Protein AF-A0A5C8AA27-F1 (afdb_monomer)

Structure (mmCIF, N/CA/C/O backbone):
data_AF-A0A5C8AA27-F1
#
_entry.id   AF-A0A5C8AA27-F1
#
loop_
_atom_site.group_PDB
_atom_site.id
_atom_site.type_symbol
_atom_site.label_atom_id
_atom_site.label_alt_id
_atom_site.label_comp_id
_atom_site.label_asym_id
_atom_site.label_entity_id
_atom_site.label_seq_id
_atom_site.pdbx_PDB_ins_code
_atom_site.Cartn_x
_atom_site.Cartn_y
_atom_site.Cartn_z
_atom_site.occupancy
_atom_site.B_iso_or_equiv
_atom_site.auth_seq_id
_atom_site.auth_comp_id
_atom_site.auth_asym_id
_atom_site.auth_atom_id
_atom_site.pdbx_PDB_model_num
ATOM 1 N N . MET A 1 1 ? 20.684 15.511 -0.389 1.00 40.16 1 MET A N 1
ATOM 2 C CA . MET A 1 1 ? 19.831 16.094 -1.442 1.00 40.16 1 MET A CA 1
ATOM 3 C C . MET A 1 1 ? 18.422 15.628 -1.152 1.00 40.16 1 MET A C 1
ATOM 5 O O . MET A 1 1 ? 18.226 14.425 -1.092 1.00 40.16 1 MET A O 1
ATOM 9 N N . ASN A 1 2 ? 17.484 16.540 -0.901 1.00 59.03 2 ASN A N 1
ATOM 10 C CA . ASN A 1 2 ? 16.067 16.181 -0.841 1.00 59.03 2 ASN A CA 1
ATOM 11 C C . ASN A 1 2 ? 15.502 16.418 -2.237 1.00 59.03 2 ASN A C 1
ATOM 13 O O . ASN A 1 2 ? 14.956 17.486 -2.507 1.00 59.03 2 ASN A O 1
ATOM 17 N N . G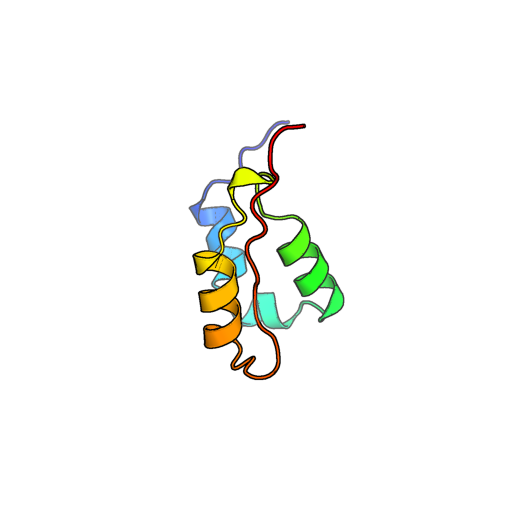LU A 1 3 ? 15.714 15.467 -3.141 1.00 77.69 3 GLU A N 1
ATOM 18 C CA . GLU A 1 3 ? 14.952 15.461 -4.384 1.00 77.69 3 GLU A CA 1
ATOM 19 C C . GLU A 1 3 ? 13.510 15.105 -4.028 1.00 77.69 3 GLU A C 1
ATOM 21 O O . GLU A 1 3 ? 13.233 14.049 -3.459 1.00 77.69 3 GLU A O 1
ATOM 26 N N . GLN A 1 4 ? 12.592 16.037 -4.278 1.00 84.69 4 GLN A N 1
ATOM 27 C CA . GLN A 1 4 ? 11.167 15.764 -4.157 1.00 84.69 4 GLN A CA 1
ATOM 28 C C . GLN A 1 4 ? 10.730 15.046 -5.427 1.00 84.69 4 GLN A C 1
ATOM 30 O O . GLN A 1 4 ? 10.758 15.630 -6.510 1.00 84.69 4 GLN A O 1
ATOM 35 N 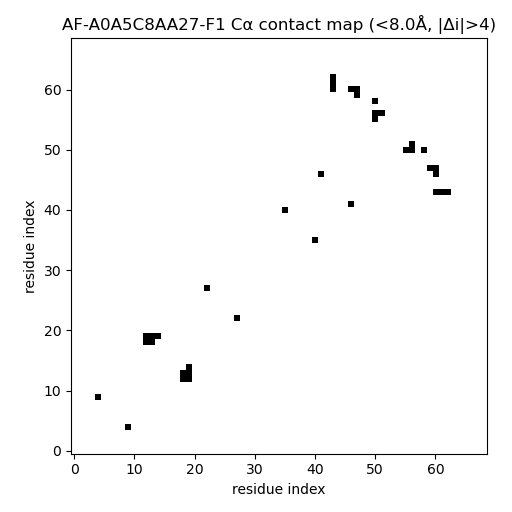N . ILE A 1 5 ? 10.321 13.787 -5.291 1.00 87.31 5 ILE A N 1
ATOM 36 C CA . ILE A 1 5 ? 9.658 13.079 -6.379 1.00 87.31 5 ILE A CA 1
ATOM 37 C C . ILE A 1 5 ? 8.330 13.780 -6.676 1.00 87.31 5 ILE A C 1
ATOM 39 O O . ILE A 1 5 ? 7.519 14.029 -5.778 1.00 87.31 5 ILE A O 1
ATOM 43 N N . THR A 1 6 ? 8.105 14.148 -7.934 1.00 90.38 6 THR A N 1
ATOM 44 C CA . THR A 1 6 ? 6.800 14.676 -8.336 1.00 90.38 6 THR A CA 1
ATOM 45 C C . THR A 1 6 ? 5.765 13.555 -8.314 1.00 90.38 6 THR A C 1
ATOM 47 O O . THR A 1 6 ? 6.084 12.381 -8.506 1.00 90.38 6 THR A O 1
ATOM 50 N N . ARG A 1 7 ? 4.488 13.911 -8.137 1.00 89.44 7 ARG A N 1
ATOM 51 C CA . ARG A 1 7 ? 3.389 12.943 -8.267 1.00 89.44 7 ARG A CA 1
ATOM 52 C C . ARG A 1 7 ? 3.450 12.201 -9.601 1.00 89.44 7 ARG A C 1
ATOM 54 O O . ARG A 1 7 ? 3.147 11.020 -9.638 1.00 89.44 7 ARG A O 1
ATOM 61 N N . GLU A 1 8 ? 3.793 12.892 -10.683 1.00 90.69 8 GLU A N 1
ATOM 62 C CA . GLU A 1 8 ? 3.856 12.299 -12.017 1.00 90.69 8 GLU A CA 1
ATOM 63 C C . GLU A 1 8 ? 4.957 11.244 -12.110 1.00 90.69 8 GLU A C 1
ATOM 65 O O . GLU A 1 8 ? 4.650 10.105 -12.440 1.00 90.69 8 GLU A O 1
ATOM 70 N N . GLN A 1 9 ? 6.178 11.577 -11.681 1.00 87.81 9 GLN A N 1
ATOM 71 C CA . GLN A 1 9 ? 7.297 10.628 -11.623 1.00 87.81 9 GLN A CA 1
ATOM 72 C C . GLN A 1 9 ? 6.989 9.417 -10.739 1.0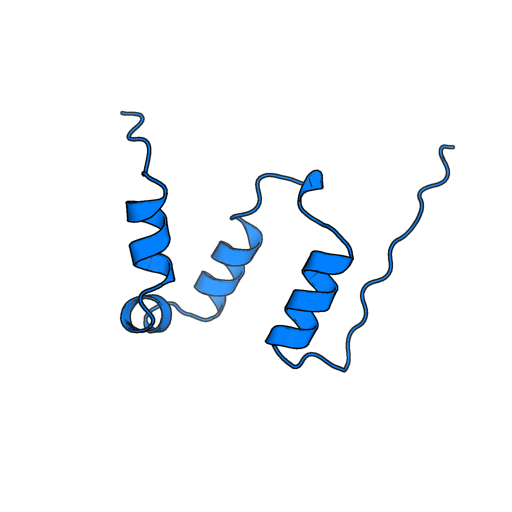0 87.81 9 GLN A C 1
ATOM 74 O O . GLN A 1 9 ? 7.317 8.291 -11.095 1.00 87.81 9 GLN A O 1
ATOM 79 N N . PHE A 1 10 ? 6.338 9.636 -9.592 1.00 86.50 10 PHE A N 1
ATOM 80 C CA . PHE A 1 10 ? 5.906 8.535 -8.740 1.00 86.50 10 PHE A CA 1
ATOM 81 C C . PHE A 1 10 ? 4.864 7.673 -9.464 1.00 86.50 10 PHE A C 1
ATOM 83 O O . PHE A 1 10 ? 5.064 6.479 -9.632 1.00 86.50 10 PHE A O 1
ATOM 90 N N . MET A 1 11 ? 3.774 8.265 -9.956 1.00 89.06 11 MET A N 1
ATOM 91 C CA . MET A 1 11 ? 2.664 7.517 -10.557 1.00 89.06 11 MET A CA 1
ATOM 92 C C . MET A 1 11 ? 3.018 6.852 -11.893 1.00 89.06 11 MET A C 1
ATOM 94 O O . MET A 1 11 ? 2.359 5.881 -12.253 1.00 89.06 11 MET A O 1
ATOM 98 N N . 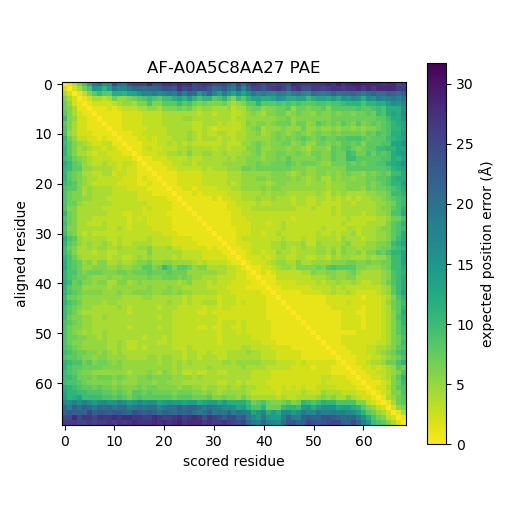GLU A 1 12 ? 4.018 7.343 -12.626 1.00 91.00 12 GLU A N 1
ATOM 99 C CA . GLU A 1 12 ? 4.503 6.726 -13.866 1.00 91.00 12 GLU A CA 1
ATOM 100 C C . GLU A 1 12 ? 4.996 5.295 -13.623 1.00 91.00 12 GLU A C 1
ATOM 102 O O . GLU A 1 12 ? 4.647 4.393 -14.381 1.00 91.00 12 GLU A O 1
ATOM 107 N N . PHE A 1 13 ? 5.709 5.060 -12.516 1.00 84.50 13 PHE A N 1
ATOM 108 C CA . PHE A 1 13 ? 6.147 3.717 -12.137 1.00 84.50 13 PHE A CA 1
ATOM 109 C C . PHE A 1 13 ? 4.959 2.796 -11.814 1.00 84.50 13 PHE A C 1
ATOM 111 O O . PHE A 1 13 ? 4.879 1.681 -12.319 1.00 84.50 13 PHE A O 1
ATOM 118 N N . PHE A 1 14 ? 4.000 3.271 -11.014 1.00 84.25 14 PHE A N 1
ATOM 119 C CA . PHE A 1 14 ? 2.885 2.448 -10.516 1.00 84.25 14 PHE A CA 1
ATOM 120 C C . PHE A 1 14 ? 1.797 2.176 -11.550 1.00 84.25 14 PHE A C 1
ATOM 122 O O . PHE A 1 14 ? 1.040 1.223 -11.403 1.00 84.25 14 PHE A O 1
ATOM 129 N N . ARG A 1 15 ? 1.674 3.031 -12.567 1.00 88.50 15 ARG A N 1
ATOM 130 C CA . ARG A 1 15 ? 0.720 2.848 -13.670 1.00 88.50 15 ARG A CA 1
ATOM 131 C C . ARG A 1 15 ? 1.290 2.010 -14.807 1.00 88.50 15 ARG A C 1
ATOM 133 O O . ARG A 1 15 ? 0.579 1.746 -15.771 1.00 88.50 15 ARG A O 1
ATOM 140 N N . ASN A 1 16 ? 2.568 1.653 -14.729 1.00 91.19 16 ASN A N 1
ATOM 141 C CA . ASN A 1 16 ? 3.209 0.813 -15.716 1.00 91.19 16 ASN A CA 1
ATOM 142 C C . ASN A 1 16 ? 3.090 -0.652 -15.283 1.00 91.19 16 ASN A C 1
ATOM 144 O O . ASN A 1 16 ? 3.877 -1.141 -14.468 1.00 91.19 16 ASN A O 1
ATOM 148 N N . ASP A 1 17 ? 2.106 -1.346 -15.854 1.00 87.94 17 ASP A N 1
ATOM 149 C CA . ASP A 1 17 ? 1.859 -2.757 -15.560 1.00 87.94 17 ASP A CA 1
ATOM 150 C C . ASP A 1 17 ? 3.073 -3.641 -15.891 1.00 87.94 17 ASP A C 1
ATOM 152 O O . ASP A 1 17 ? 3.322 -4.626 -15.199 1.00 87.94 17 ASP A O 1
ATOM 156 N N . ASP A 1 18 ? 3.887 -3.286 -16.890 1.00 91.75 18 ASP A N 1
ATOM 157 C CA . ASP A 1 18 ? 5.090 -4.057 -17.221 1.00 91.75 18 ASP A CA 1
ATOM 158 C C . ASP A 1 18 ? 6.120 -3.983 -16.089 1.00 91.75 18 ASP A C 1
ATOM 160 O O . ASP A 1 18 ? 6.709 -4.999 -15.722 1.00 91.75 18 ASP A O 1
ATOM 164 N N . LEU A 1 19 ? 6.299 -2.802 -15.486 1.00 89.19 19 LEU A N 1
ATOM 165 C CA . LEU A 1 19 ? 7.219 -2.610 -14.364 1.00 89.19 19 LEU A CA 1
ATOM 166 C C . LEU A 1 19 ? 6.676 -3.228 -13.077 1.00 89.19 19 LEU A C 1
ATOM 168 O O . LEU A 1 19 ? 7.414 -3.944 -12.396 1.00 89.19 19 LEU A O 1
ATOM 172 N N . ILE A 1 20 ? 5.395 -3.020 -12.755 1.00 88.69 20 ILE A N 1
ATOM 173 C CA . ILE A 1 20 ? 4.807 -3.586 -11.533 1.00 88.69 20 ILE A CA 1
ATOM 174 C C . ILE A 1 20 ? 4.845 -5.121 -11.561 1.00 88.69 20 ILE A C 1
ATOM 176 O O . ILE A 1 20 ? 5.043 -5.758 -10.526 1.00 88.69 20 ILE A O 1
ATOM 180 N N . ASN A 1 21 ? 4.737 -5.727 -12.750 1.00 89.06 21 ASN A N 1
ATOM 181 C CA . ASN A 1 21 ? 4.851 -7.169 -12.989 1.00 89.06 21 ASN A CA 1
ATOM 182 C C . ASN A 1 21 ? 6.254 -7.747 -12.822 1.00 89.06 21 ASN A C 1
ATOM 184 O O . ASN A 1 21 ? 6.382 -8.966 -12.726 1.00 89.06 21 ASN A O 1
ATOM 188 N N . THR A 1 22 ? 7.280 -6.908 -12.678 1.00 93.06 22 THR A N 1
ATOM 189 C CA . THR A 1 22 ? 8.628 -7.367 -12.307 1.00 93.06 22 THR A CA 1
ATOM 190 C C . THR A 1 22 ? 8.824 -7.534 -10.799 1.00 93.06 22 THR A C 1
ATOM 192 O O . THR A 1 22 ? 9.738 -8.245 -10.386 1.00 93.06 22 THR A O 1
ATOM 195 N N . LEU A 1 23 ? 7.969 -6.913 -9.977 1.00 92.62 23 LEU A N 1
ATOM 196 C CA . LEU A 1 23 ? 8.030 -7.013 -8.519 1.00 92.62 23 LEU A CA 1
ATOM 197 C C . LEU A 1 23 ? 7.503 -8.363 -8.036 1.00 92.62 23 LEU A C 1
ATOM 199 O O . LEU A 1 23 ? 6.478 -8.851 -8.529 1.00 92.62 23 LEU A O 1
ATOM 203 N N . SER A 1 24 ? 8.159 -8.929 -7.022 1.00 95.31 24 SER A N 1
ATOM 204 C CA . SER A 1 24 ? 7.640 -10.110 -6.339 1.00 95.31 24 SER A CA 1
ATOM 205 C C . SER A 1 24 ? 6.371 -9.773 -5.550 1.00 95.31 24 SER A C 1
ATOM 207 O O . SER A 1 24 ? 6.062 -8.612 -5.272 1.00 95.31 24 SER A O 1
ATOM 209 N N . THR A 1 25 ? 5.615 -10.801 -5.166 1.00 93.12 25 THR A N 1
ATOM 210 C CA . THR A 1 25 ? 4.455 -10.623 -4.284 1.00 93.12 25 THR A CA 1
ATOM 211 C C . THR A 1 25 ? 4.842 -9.934 -2.974 1.00 93.12 25 THR A C 1
ATOM 213 O O . THR A 1 25 ? 4.115 -9.051 -2.525 1.00 93.12 25 THR A O 1
ATOM 216 N N . ASP A 1 26 ? 5.994 -10.287 -2.400 1.00 96.44 26 ASP A N 1
ATOM 217 C CA . ASP A 1 26 ? 6.469 -9.721 -1.135 1.00 96.44 26 ASP A CA 1
ATOM 218 C C . ASP A 1 26 ? 6.801 -8.230 -1.282 1.00 96.44 26 ASP A C 1
ATOM 220 O O . ASP A 1 26 ? 6.350 -7.425 -0.466 1.00 96.44 26 ASP A O 1
ATOM 224 N N . ASP A 1 27 ? 7.466 -7.839 -2.376 1.00 93.62 27 ASP A N 1
ATOM 225 C CA . ASP A 1 27 ? 7.773 -6.429 -2.668 1.00 93.62 27 ASP A CA 1
ATOM 226 C C . ASP A 1 27 ? 6.491 -5.587 -2.776 1.00 93.62 27 ASP A C 1
ATOM 228 O O . ASP A 1 27 ? 6.407 -4.464 -2.274 1.00 93.62 27 ASP A O 1
ATOM 232 N N . ARG A 1 28 ? 5.450 -6.137 -3.417 1.00 91.19 28 ARG A N 1
ATOM 233 C CA . ARG A 1 28 ? 4.152 -5.461 -3.559 1.00 91.19 28 ARG A CA 1
ATOM 234 C C . ARG A 1 28 ? 3.446 -5.293 -2.213 1.00 91.19 28 ARG A C 1
ATOM 236 O O . ARG A 1 28 ? 2.834 -4.251 -1.977 1.00 91.19 28 ARG A O 1
ATOM 243 N N . ILE A 1 29 ? 3.531 -6.295 -1.337 1.00 92.50 29 ILE A N 1
ATOM 244 C CA . ILE A 1 29 ? 2.959 -6.241 0.015 1.00 92.50 29 ILE A CA 1
ATOM 245 C C . ILE A 1 29 ? 3.696 -5.204 0.870 1.00 92.50 29 ILE A C 1
ATOM 247 O O . ILE A 1 29 ? 3.045 -4.416 1.563 1.00 92.50 29 ILE A O 1
ATOM 251 N N . GLU A 1 30 ? 5.029 -5.167 0.810 1.00 93.38 30 GLU A N 1
ATOM 252 C CA . GLU A 1 30 ? 5.842 -4.174 1.522 1.00 93.38 30 GLU A CA 1
ATOM 253 C C . GLU A 1 30 ? 5.487 -2.751 1.078 1.00 93.38 30 GLU A C 1
ATOM 255 O O . GLU A 1 30 ? 5.252 -1.863 1.904 1.00 93.38 30 GLU A O 1
ATOM 260 N N . LEU A 1 31 ? 5.366 -2.545 -0.232 1.00 89.56 31 LEU A N 1
ATOM 261 C CA . LEU A 1 31 ? 5.018 -1.253 -0.802 1.00 89.56 31 LEU A CA 1
ATOM 262 C C . LEU A 1 31 ? 3.620 -0.787 -0.378 1.00 89.56 31 LEU A C 1
ATOM 264 O O . LEU A 1 31 ? 3.451 0.342 0.081 1.00 89.56 31 LEU A O 1
ATOM 268 N N . PHE A 1 32 ? 2.622 -1.668 -0.468 1.00 87.12 32 PHE A N 1
ATOM 269 C CA . PHE A 1 32 ? 1.268 -1.382 0.010 1.00 87.12 32 PHE A CA 1
ATOM 270 C C . PHE A 1 32 ? 1.252 -1.018 1.505 1.00 87.12 32 PHE A C 1
ATOM 272 O O . PHE A 1 32 ? 0.562 -0.084 1.913 1.00 87.12 32 PHE A O 1
ATOM 279 N N . SER A 1 33 ? 2.055 -1.710 2.315 1.00 88.25 33 SER A N 1
ATOM 280 C CA . SER A 1 33 ? 2.104 -1.522 3.771 1.00 88.25 33 SER A CA 1
ATOM 281 C C . SER A 1 33 ? 2.867 -0.267 4.215 1.00 88.25 33 SER A C 1
ATOM 283 O O . SER A 1 33 ? 2.780 0.107 5.384 1.00 88.25 33 SER A O 1
ATOM 285 N N . SER A 1 34 ? 3.606 0.387 3.313 1.00 89.44 34 SER A N 1
ATOM 286 C CA . SER A 1 34 ? 4.484 1.526 3.624 1.00 89.44 34 SER A CA 1
ATOM 287 C C . SER A 1 34 ? 4.064 2.854 2.984 1.00 89.44 34 SER A C 1
ATOM 289 O O . SER A 1 34 ? 4.607 3.894 3.353 1.00 89.44 34 SER A O 1
ATOM 291 N N . ILE A 1 35 ? 3.105 2.851 2.049 1.00 88.25 35 ILE A N 1
ATOM 292 C CA . ILE A 1 35 ? 2.801 4.040 1.234 1.00 88.25 35 ILE A CA 1
ATOM 293 C C . ILE A 1 35 ? 1.845 5.054 1.884 1.00 88.25 35 ILE A C 1
ATOM 295 O O . ILE A 1 35 ? 1.827 6.222 1.492 1.00 88.25 35 ILE A O 1
ATOM 299 N N . LEU A 1 36 ? 1.032 4.637 2.858 1.00 89.81 36 LEU A N 1
ATOM 300 C CA . LEU A 1 36 ? 0.076 5.527 3.530 1.00 89.81 36 LEU A CA 1
ATOM 301 C C . LEU A 1 36 ? 0.778 6.403 4.578 1.00 89.81 36 LEU A C 1
ATOM 303 O O . LEU A 1 36 ? 1.681 5.948 5.278 1.00 89.81 36 LEU A O 1
ATOM 307 N N . ALA A 1 37 ? 0.352 7.663 4.708 1.00 87.31 37 ALA A N 1
ATOM 308 C CA . ALA A 1 37 ? 1.041 8.654 5.535 1.00 87.31 37 ALA A CA 1
ATOM 309 C C . ALA A 1 37 ? 0.816 8.433 7.039 1.00 87.31 37 ALA A C 1
ATOM 311 O O . ALA A 1 37 ? 1.618 8.880 7.863 1.00 87.31 37 ALA A O 1
ATOM 312 N N . GLY A 1 38 ? -0.261 7.743 7.416 1.00 88.00 38 GLY A N 1
ATOM 313 C CA . GLY A 1 38 ? -0.475 7.342 8.799 1.00 88.00 38 GLY A CA 1
ATOM 314 C C . GLY A 1 38 ? -1.858 6.780 9.087 1.00 88.00 38 GLY A C 1
ATOM 315 O O . GLY A 1 38 ? -2.656 6.498 8.196 1.00 88.00 38 GLY A O 1
ATOM 316 N N . SER A 1 39 ? -2.153 6.635 10.381 1.00 88.12 39 SER A N 1
ATOM 317 C CA . SER A 1 39 ? -3.377 5.987 10.868 1.00 88.12 39 SER A CA 1
ATOM 318 C C . SER A 1 39 ? -4.675 6.642 10.375 1.00 88.12 39 SER A C 1
ATOM 320 O O . SER A 1 39 ? -5.685 5.958 10.255 1.00 88.12 39 SER A O 1
ATOM 322 N N . SER A 1 40 ? -4.660 7.943 10.071 1.00 88.69 40 SER A N 1
ATOM 323 C CA . SER A 1 40 ? -5.825 8.696 9.584 1.00 88.69 40 SER A CA 1
ATOM 324 C C . SER A 1 40 ? -6.267 8.335 8.165 1.00 88.69 40 SER A C 1
ATOM 326 O O . SER A 1 40 ? -7.401 8.638 7.790 1.00 88.69 40 SER A O 1
ATOM 328 N N . ASP A 1 41 ? -5.387 7.719 7.376 1.00 88.50 41 ASP A N 1
ATOM 329 C CA . ASP A 1 41 ? -5.699 7.312 6.004 1.00 88.50 41 ASP A CA 1
ATOM 330 C C . ASP A 1 41 ? -6.495 6.001 5.969 1.00 88.50 41 ASP A C 1
ATOM 332 O O . ASP A 1 41 ? -7.197 5.721 4.997 1.00 88.50 41 ASP A O 1
ATOM 336 N N . PHE A 1 42 ? -6.443 5.222 7.052 1.00 89.31 42 PHE A N 1
ATOM 337 C CA . PHE A 1 42 ? -7.178 3.974 7.187 1.00 89.31 42 PHE A CA 1
ATOM 338 C C . PHE A 1 42 ? -8.639 4.240 7.544 1.00 89.31 42 PHE A C 1
ATOM 340 O O . PHE A 1 42 ? -8.990 4.531 8.690 1.00 89.31 42 PHE A O 1
ATOM 347 N N . LYS A 1 43 ? -9.497 4.118 6.535 1.00 91.25 43 LYS A N 1
ATOM 348 C CA . LYS A 1 43 ? -10.946 4.306 6.627 1.00 91.25 43 LYS A CA 1
ATOM 349 C C . LYS A 1 43 ? -11.657 3.005 6.288 1.00 91.25 43 LYS A C 1
ATOM 351 O O . LYS A 1 43 ? -11.142 2.223 5.489 1.00 91.25 43 LYS A O 1
ATOM 356 N N . LEU A 1 44 ? -12.831 2.789 6.876 1.00 93.44 44 LEU A N 1
ATOM 357 C CA . LEU A 1 44 ? -13.644 1.601 6.613 1.00 93.44 44 LEU A CA 1
ATOM 358 C C . LEU A 1 44 ? -13.884 1.437 5.105 1.00 93.44 44 LEU A C 1
ATOM 360 O O . LEU A 1 44 ? -13.599 0.382 4.545 1.00 93.44 44 LEU A O 1
ATOM 364 N N . GLU A 1 45 ? -14.266 2.527 4.441 1.00 94.50 45 GLU A N 1
ATOM 365 C CA . GLU A 1 45 ? -14.596 2.553 3.017 1.00 94.50 45 GLU A CA 1
ATOM 366 C C . GLU A 1 45 ? -13.390 2.216 2.129 1.00 94.50 45 GLU A C 1
ATOM 368 O O . GLU A 1 45 ? -13.547 1.581 1.089 1.00 94.50 45 GLU A O 1
ATOM 373 N N . LEU A 1 46 ? -12.175 2.610 2.538 1.00 93.38 46 LEU A N 1
ATOM 374 C CA . LEU A 1 46 ? -10.949 2.284 1.802 1.00 93.38 46 LEU A CA 1
ATOM 375 C C . LEU A 1 46 ? -10.724 0.769 1.769 1.00 93.38 46 LEU A C 1
ATOM 377 O O . LEU A 1 46 ? -10.411 0.211 0.721 1.00 93.38 46 LEU A O 1
ATOM 381 N N . PHE A 1 47 ? -10.877 0.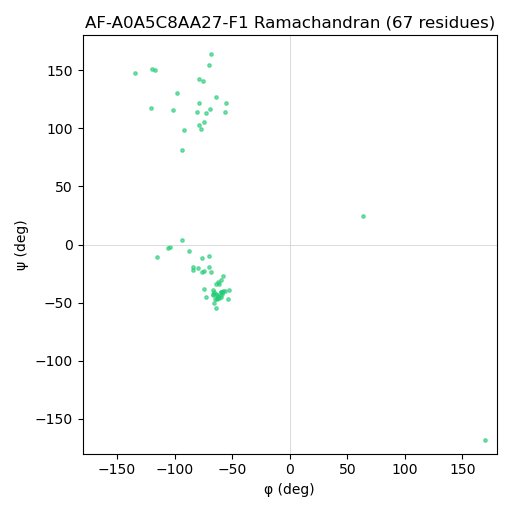104 2.913 1.00 93.31 47 PHE A N 1
ATOM 382 C CA . PHE A 1 47 ? -10.654 -1.334 3.008 1.00 93.31 47 PHE A CA 1
ATOM 383 C C . PHE A 1 47 ? -11.778 -2.149 2.367 1.00 93.31 47 PHE A C 1
ATOM 385 O O . PHE A 1 47 ? -11.498 -3.155 1.721 1.00 93.31 47 PHE A O 1
ATOM 392 N N . GLU A 1 48 ? -13.031 -1.720 2.517 1.00 95.31 48 GLU A N 1
ATOM 393 C CA . GLU A 1 48 ? -14.168 -2.365 1.854 1.00 95.31 48 GLU A CA 1
ATOM 394 C C . GLU A 1 48 ? -14.035 -2.296 0.329 1.00 95.31 48 GLU A C 1
ATOM 396 O O . GLU A 1 48 ? -14.201 -3.314 -0.347 1.00 95.31 48 GLU A O 1
ATOM 401 N N . GLN A 1 49 ? -13.655 -1.132 -0.213 1.00 95.38 49 GLN A N 1
ATOM 402 C CA . GLN A 1 49 ? -13.385 -0.988 -1.643 1.00 95.38 49 GLN A CA 1
ATOM 403 C C . GLN A 1 49 ? -12.204 -1.861 -2.079 1.00 95.38 49 GLN A C 1
ATOM 405 O O . GLN A 1 49 ? -12.303 -2.558 -3.084 1.00 95.38 49 GLN A O 1
ATOM 410 N N . LEU A 1 50 ? -11.117 -1.890 -1.300 1.00 93.75 50 LEU A N 1
ATOM 411 C CA . LEU A 1 50 ? -9.961 -2.738 -1.593 1.00 93.75 50 LEU A CA 1
ATOM 412 C C . LEU A 1 50 ? -10.345 -4.224 -1.651 1.00 93.75 50 LEU A C 1
ATOM 414 O O . LEU A 1 50 ? -9.905 -4.943 -2.545 1.00 93.75 50 LEU A O 1
ATOM 418 N N . PHE A 1 51 ? -11.178 -4.698 -0.724 1.00 95.50 51 PHE A N 1
ATOM 419 C CA . PHE A 1 51 ? -11.657 -6.079 -0.749 1.00 95.50 51 PHE A CA 1
ATOM 420 C C . PHE A 1 51 ? -12.501 -6.349 -1.996 1.00 95.50 51 PHE A C 1
ATOM 422 O O . PHE A 1 51 ? -12.301 -7.375 -2.646 1.00 95.50 51 PHE A O 1
ATOM 429 N N . ALA A 1 52 ? -13.386 -5.423 -2.373 1.00 95.38 52 ALA A N 1
ATOM 430 C CA . ALA A 1 52 ? -14.190 -5.544 -3.585 1.00 95.38 52 ALA A CA 1
ATOM 431 C C . ALA A 1 52 ? -13.326 -5.593 -4.860 1.00 95.38 52 ALA A C 1
ATOM 433 O O . ALA A 1 52 ? -13.527 -6.480 -5.690 1.00 95.38 52 ALA A O 1
ATOM 434 N N . ASP A 1 53 ? -12.333 -4.708 -4.982 1.00 94.69 53 ASP A N 1
ATOM 435 C CA . ASP A 1 53 ? -11.438 -4.618 -6.145 1.00 94.69 53 ASP A CA 1
ATOM 436 C C . ASP A 1 53 ? -10.623 -5.905 -6.355 1.00 94.69 53 ASP A C 1
ATOM 438 O O . ASP A 1 53 ? -10.375 -6.316 -7.489 1.00 94.69 53 ASP A O 1
ATOM 442 N N . TYR A 1 54 ? -10.252 -6.578 -5.263 1.00 93.31 54 TYR A N 1
ATOM 443 C CA . TYR A 1 54 ? -9.522 -7.850 -5.285 1.00 93.31 54 TYR A CA 1
ATOM 444 C C . TYR A 1 54 ? -10.435 -9.087 -5.224 1.00 93.31 54 TYR A C 1
ATOM 446 O O . TYR A 1 54 ? -9.943 -10.214 -5.148 1.00 93.31 54 TYR A O 1
ATOM 454 N N . GLY A 1 55 ? -11.761 -8.912 -5.241 1.00 96.31 55 GLY A N 1
ATOM 455 C CA . GLY A 1 55 ? -12.719 -10.018 -5.157 1.00 96.31 55 GLY A CA 1
ATOM 456 C C . GLY A 1 55 ? -12.667 -10.792 -3.832 1.00 96.31 55 GLY A C 1
ATOM 457 O O . GLY A 1 55 ? -13.050 -11.963 -3.775 1.00 96.31 55 GLY A O 1
ATOM 458 N N . VAL A 1 56 ? -12.191 -10.162 -2.758 1.00 97.19 56 VAL A N 1
ATOM 459 C CA . VAL A 1 56 ? -12.124 -10.738 -1.413 1.00 97.19 56 VAL A CA 1
ATOM 460 C C . VAL A 1 56 ? -13.516 -10.700 -0.791 1.00 97.19 56 VAL A C 1
ATOM 462 O O . VAL A 1 56 ? -13.969 -9.687 -0.271 1.00 97.19 56 VAL A O 1
ATOM 465 N N . ASN A 1 57 ? -14.203 -11.836 -0.828 1.00 95.00 57 ASN A N 1
ATOM 466 C CA . ASN A 1 57 ? -15.571 -11.994 -0.323 1.00 95.00 57 ASN A CA 1
ATOM 467 C C . ASN A 1 57 ? -15.665 -12.773 1.003 1.00 95.00 57 ASN A C 1
ATOM 469 O O . ASN A 1 57 ? -16.757 -12.943 1.540 1.00 95.00 57 ASN A O 1
ATOM 473 N N . HIS A 1 58 ? -14.538 -13.269 1.517 1.00 96.12 58 HIS A N 1
ATOM 474 C CA . HIS A 1 58 ? -14.470 -14.104 2.721 1.00 96.12 58 HIS A CA 1
ATOM 475 C C . HIS A 1 58 ? -13.952 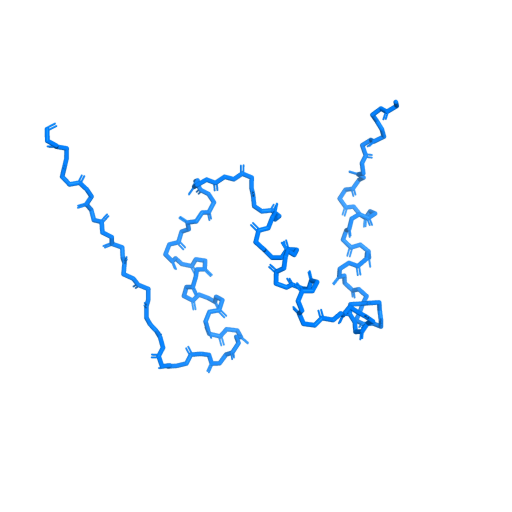-13.353 3.959 1.00 96.12 58 HIS A C 1
ATOM 477 O O . HIS A 1 58 ? -13.891 -13.936 5.040 1.00 96.12 58 HIS A O 1
ATOM 483 N N . LEU A 1 59 ? -13.579 -12.077 3.812 1.00 96.31 59 LEU A N 1
ATOM 484 C CA . LEU A 1 59 ? -13.138 -11.199 4.897 1.00 96.31 59 LEU A CA 1
ATOM 485 C C . LEU A 1 59 ? -14.072 -9.990 5.001 1.00 96.31 59 LEU A C 1
ATOM 487 O O . LEU A 1 59 ? -14.641 -9.552 4.005 1.00 96.31 59 LEU A O 1
ATOM 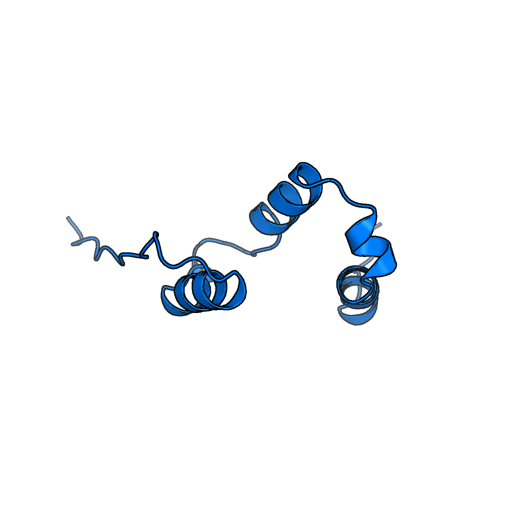491 N N . ALA A 1 60 ? -14.201 -9.444 6.209 1.00 93.44 60 ALA A N 1
ATOM 492 C CA . ALA A 1 60 ? -14.986 -8.246 6.490 1.00 93.44 60 ALA A CA 1
ATOM 493 C C . ALA A 1 60 ? -14.196 -7.287 7.386 1.00 93.44 60 ALA A C 1
ATOM 495 O O . ALA A 1 60 ? -13.414 -7.716 8.238 1.00 93.44 60 ALA A O 1
ATOM 496 N N . VAL A 1 61 ? -14.418 -5.988 7.194 1.00 92.69 61 VAL A N 1
A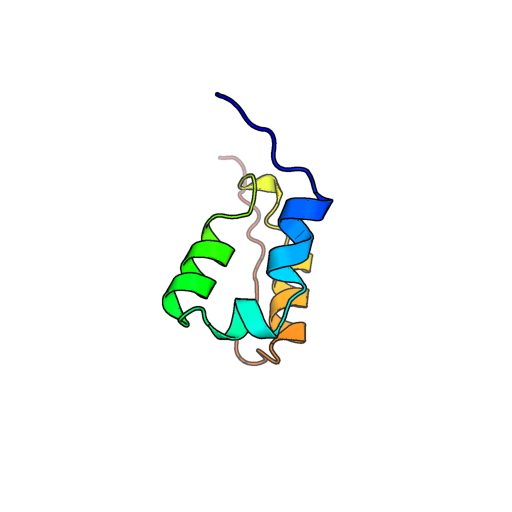TOM 497 C CA . VAL A 1 61 ? -13.786 -4.919 7.971 1.00 92.69 61 VAL A CA 1
ATOM 498 C C . VAL A 1 61 ? -14.768 -4.477 9.051 1.00 92.69 61 VAL A C 1
ATOM 500 O O . VAL A 1 61 ? -15.937 -4.234 8.771 1.00 92.69 61 VAL A O 1
ATOM 503 N N . VAL A 1 62 ? -14.308 -4.389 10.299 1.00 92.38 62 VAL A N 1
ATOM 504 C CA . VAL A 1 62 ? -15.146 -3.979 11.433 1.00 92.38 62 VAL A CA 1
ATOM 505 C C . VAL A 1 62 ? -14.544 -2.738 12.069 1.00 92.38 62 VAL A C 1
ATOM 507 O O . VAL A 1 62 ? -13.431 -2.776 12.596 1.00 92.38 62 VAL A O 1
ATOM 510 N N . GLN A 1 63 ? -15.289 -1.635 12.046 1.00 89.75 63 GLN A N 1
ATOM 511 C CA . GLN A 1 63 ? -14.913 -0.430 12.772 1.00 89.75 63 GLN A CA 1
ATOM 512 C C . GLN A 1 63 ? -15.263 -0.588 14.253 1.00 89.75 63 GLN A C 1
ATOM 514 O O . GLN A 1 63 ? -16.414 -0.813 14.619 1.00 89.75 63 GLN A O 1
ATOM 519 N N . VAL A 1 64 ? -14.254 -0.457 15.112 1.00 90.31 64 VAL A N 1
ATOM 520 C CA . VAL A 1 64 ? -14.429 -0.505 16.565 1.00 90.31 64 VAL A CA 1
ATOM 521 C C . VAL A 1 64 ? -14.403 0.917 17.107 1.00 90.31 64 VAL A C 1
ATOM 523 O O . VAL A 1 64 ? -13.375 1.595 17.046 1.00 90.31 64 VAL A O 1
ATOM 526 N N . GLU A 1 65 ? -15.516 1.369 17.677 1.00 85.38 65 GLU A N 1
ATOM 527 C CA . GLU A 1 65 ? -15.528 2.609 18.445 1.00 85.38 65 GLU A CA 1
ATOM 528 C C . GLU A 1 65 ? -14.821 2.380 19.783 1.00 85.38 65 GLU A C 1
ATOM 530 O O . GLU A 1 65 ? -15.281 1.629 20.644 1.00 85.38 65 GLU A O 1
ATOM 535 N N . LYS A 1 66 ? -13.666 3.022 19.975 1.00 79.12 66 LYS A N 1
ATOM 536 C CA . LYS A 1 66 ? -13.039 3.058 21.296 1.00 79.12 66 LYS A CA 1
ATOM 537 C C . LYS A 1 66 ? -13.834 4.029 22.160 1.00 79.12 66 LYS A C 1
ATOM 539 O O . LYS A 1 66 ? -13.694 5.242 22.011 1.00 79.12 66 LYS A O 1
ATOM 544 N N . HIS A 1 67 ? -14.636 3.508 23.086 1.00 61.12 67 HIS A N 1
ATOM 545 C CA . HIS A 1 67 ? -15.113 4.318 24.201 1.00 61.12 67 HIS A CA 1
ATOM 546 C C . HIS A 1 67 ? -13.889 4.911 24.908 1.00 61.12 67 HIS A C 1
ATOM 548 O O . HIS A 1 67 ? -12.994 4.172 25.326 1.00 61.12 67 HIS A O 1
ATOM 554 N N . LYS A 1 68 ? -13.820 6.245 24.997 1.00 54.00 68 LYS A N 1
ATOM 555 C CA . LYS A 1 68 ? -12.863 6.914 25.885 1.00 54.00 68 LYS A CA 1
ATOM 556 C C . LYS A 1 68 ? -13.111 6.376 27.297 1.00 54.00 68 LYS A C 1
ATOM 558 O O . LYS A 1 68 ? -14.204 6.578 27.821 1.00 54.00 68 LYS A O 1
AT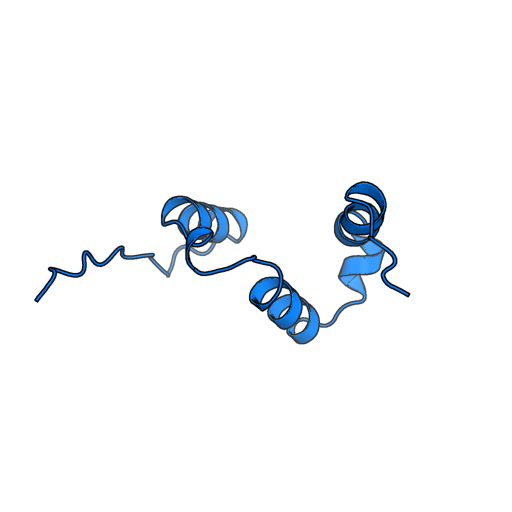OM 563 N N . GLN A 1 69 ? -12.131 5.658 27.843 1.00 45.69 69 GLN A N 1
ATOM 564 C CA . GLN A 1 69 ? -12.037 5.426 29.284 1.00 45.69 69 GLN A CA 1
ATOM 565 C C . GLN A 1 69 ? -11.669 6.735 29.979 1.00 45.69 69 GLN A C 1
ATOM 567 O O . GLN A 1 69 ? -10.895 7.514 29.371 1.00 45.69 69 GLN A O 1
#

Foldseek 3Di:
DPDDQDPCNVVVQVVPPVNVVVDDPVRVVVCVVPPDPDDVVDDQVVVVVVCVVVVNPPDHDDDDDDDDD

pLDDT: mean 87.92, std 10.94, range [40.16, 97.19]

Solvent-accessible surface area (backbone atoms only — not comparable to full-atom values): 4674 Å² total; per-residue (Å²): 133,88,79,77,79,48,70,63,68,53,46,54,53,76,70,30,65,75,61,55,67,71,52,52,74,65,57,52,52,53,49,67,76,63,68,66,94,48,78,87,73,71,43,73,69,58,54,54,49,51,29,58,77,70,66,48,80,90,68,84,87,78,89,79,84,77,75,84,126

Secondary structure (DSSP, 8-state):
------HHHHHHHHT-HHHHTTS-HHHHHHHHHHSS-SGGG--HHHHHHHHHHTT--S-----------

Radius of gyration: 16.02 Å; Cα contacts (8 Å, |Δi|>4): 19; chains: 1; bounding box: 35×30×46 Å

Sequence (69 aa):
MNEQITREQFMEFFRNDDLINTLSTDDRIELFSSILAGSSDFKLELFEQLFADYGVNHLAVVQVEKHKQ

Mean predicted aligned error: 6.04 Å